Protein 6SHK (pdb70)

Sequence (48 aa):
SSLLEKGLDGAKKAVGGLGKLGKDAVEDLESVGKGAVHDVKDVLDSVL

Solvent-accessible surface area: 4552 Å² total; per-residue (Å²): 143,65,154,141,101,137,41,116,59,42,56,159,165,60,100,44,36,116,38,161,121,32,162,85,48,98,119,78,128,84,74,101,36,138,29,58,92,95,89,84,129,68,91,91,112,95,120,162

Secondary structure (DSSP, 8-state):
--HHHHHHHHHHHHHHHHHHHHHHHHHHHHHHHHHHHHHHHHHTTS--

InterPro domains:
  IPR028130 Dermcidin [PF15291] (21-98)
  IPR043557 Dermcidin/Lacritin [PTHR40711] (52-109)

Organism: Homo sapiens (NCBI:txid9606)

Structure (mmCIF, N/CA/C/O backbone):
data_6SHK
#
_entry.id   6SHK
#
_cell.length_a   50.758
_cell.length_b   50.758
_cell.length_c   105.880
_cell.angle_alpha   90.000
_cell.angle_beta   90.000
_cell.angle_gamma   120.000
#
_symmetry.space_group_name_H-M   'H 3 2'
#
loop_
_entity.id
_entity.type
_entity.pdbx_description
1 polymer Dermcidin
2 non-polymer 'ZINC ION'
#
loop_
_atom_site.group_PDB
_atom_site.id
_atom_site.type_symbol
_atom_site.label_atom_id
_atom_site.label_alt_id
_atom_site.label_comp_id
_atom_site.label_asym_id
_atom_site.label_entity_id
_atom_site.label_seq_id
_atom_site.pdbx_PDB_ins_code
_atom_site.Cartn_x
_atom_site.Cartn_y
_atom_site.Cartn_z
_atom_site.occupancy
_atom_site.B_iso_or_equiv
_atom_site.auth_seq_id
_atom_site.auth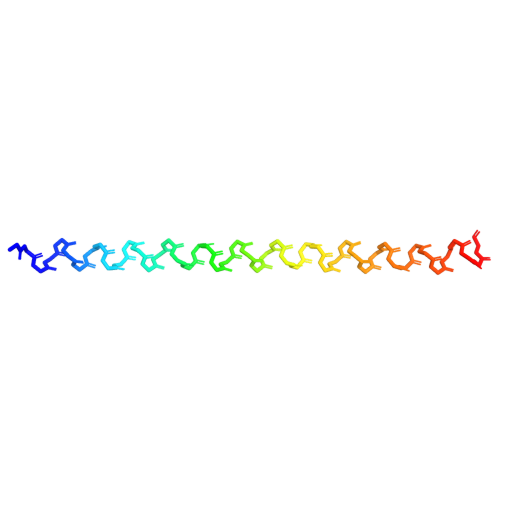_comp_id
_atom_site.auth_asym_id
_atom_site.auth_atom_id
_atom_site.pdbx_PDB_model_num
ATOM 1 N N . SER A 1 1 ? -9.376 11.650 85.889 1.00 86.21 1 SER A N 1
ATOM 2 C CA . SER A 1 1 ? -8.332 10.953 85.143 1.00 106.25 1 SER A CA 1
ATOM 3 C C . SER A 1 1 ? -7.163 11.898 84.855 1.00 119.50 1 SER A C 1
ATOM 4 O O . SER A 1 1 ? -7.322 13.118 84.869 1.00 123.53 1 SER A O 1
ATOM 7 N N . SER A 1 2 ? -5.996 11.323 84.568 1.00 115.78 2 SER A N 1
ATOM 8 C CA . SER A 1 2 ? -4.755 12.090 84.555 1.00 104.54 2 SER A CA 1
ATOM 9 C C . SER A 1 2 ? -4.635 12.961 83.309 1.00 104.11 2 SER A C 1
ATOM 10 O O . SER A 1 2 ? -4.816 12.487 82.182 1.00 94.80 2 SER A O 1
ATOM 13 N N . LEU A 1 3 ? -4.301 14.239 83.515 1.00 104.47 3 LEU A N 1
ATOM 14 C CA . LEU A 1 3 ? -3.966 15.103 82.388 1.00 90.80 3 LEU A CA 1
ATOM 15 C C . LEU A 1 3 ? -2.745 14.590 81.643 1.00 85.25 3 LEU A C 1
ATOM 16 O O . LEU A 1 3 ? -2.650 14.760 80.422 1.00 93.67 3 LEU A O 1
ATOM 21 N N . LEU A 1 4 ? -1.806 13.968 82.366 1.00 83.24 4 LEU A N 1
ATOM 22 C CA . LEU A 1 4 ? -0.514 13.534 81.840 1.00 84.68 4 LEU A CA 1
ATOM 23 C C . LEU A 1 4 ? -0.631 12.487 80.737 1.00 90.30 4 LEU A C 1
ATOM 24 O O . LEU A 1 4 ? -0.118 12.689 79.632 1.00 57.30 4 LEU A O 1
ATOM 29 N N . GLU A 1 5 ? -1.249 11.339 81.035 1.00 87.54 5 GLU A N 1
ATOM 30 C CA . GLU A 1 5 ? -1.443 10.352 79.980 1.00 88.59 5 GLU A CA 1
ATOM 31 C C . GLU A 1 5 ? -2.376 10.896 78.915 1.00 75.40 5 GLU A C 1
ATOM 32 O O . GLU A 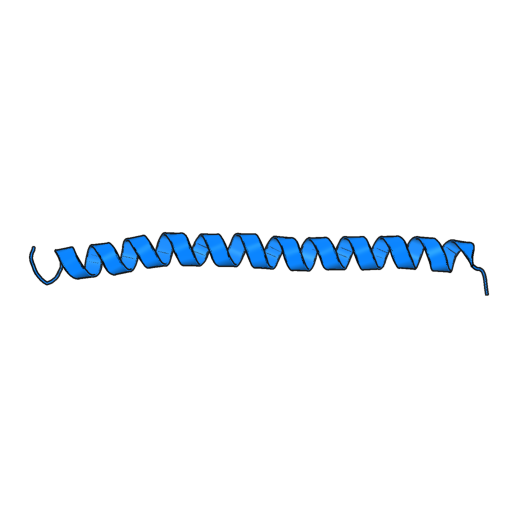1 5 ? -2.238 10.556 77.736 1.00 66.67 5 GLU A O 1
ATOM 38 N N . LYS A 1 6 ? -3.327 11.744 79.312 1.00 77.38 6 LYS A N 1
ATOM 39 C CA . LYS A 1 6 ? -4.145 12.433 78.328 1.00 72.25 6 LYS A CA 1
ATOM 40 C C . LYS A 1 6 ? -3.282 13.240 77.376 1.00 72.07 6 LYS A C 1
ATOM 41 O O . LYS A 1 6 ? -3.531 13.253 76.167 1.00 71.01 6 LYS A O 1
ATOM 47 N N . GLY A 1 7 ? -2.242 13.891 77.891 1.00 81.88 7 GLY A N 1
ATOM 48 C CA . GLY A 1 7 ? -1.385 14.673 77.018 1.00 59.61 7 GLY A CA 1
ATOM 49 C C . GLY A 1 7 ? -0.556 13.804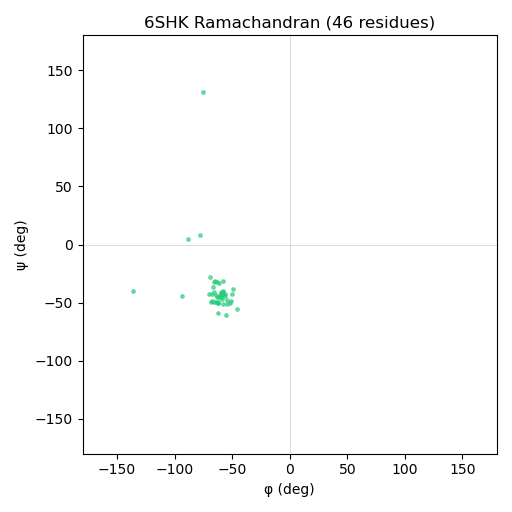 76.094 1.00 53.48 7 GLY A C 1
ATOM 50 O O . GLY A 1 7 ? -0.394 14.112 74.910 1.00 66.53 7 GLY A O 1
ATOM 51 N N . LEU A 1 8 ? -0.000 12.714 76.621 1.00 67.92 8 LEU A N 1
ATOM 52 C CA . LEU A 1 8 ? 0.787 11.841 75.755 1.00 76.46 8 LEU A CA 1
ATOM 53 C C . LEU A 1 8 ? -0.077 11.231 74.661 1.00 67.95 8 LEU A C 1
ATOM 54 O O . LEU A 1 8 ? 0.409 10.962 73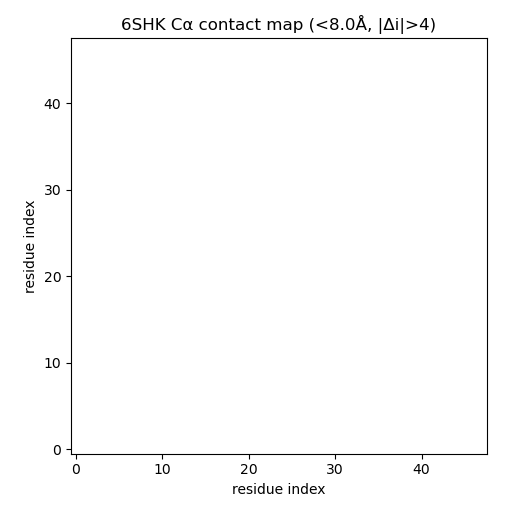.554 1.00 63.46 8 LEU A O 1
ATOM 59 N N . ASP A 1 9 ? -1.357 10.981 74.960 1.00 72.46 9 ASP A N 1
ATOM 60 C CA . ASP A 1 9 ? -2.286 10.528 73.928 1.00 79.82 9 ASP A CA 1
ATOM 61 C C . ASP A 1 9 ? -2.510 11.619 72.889 1.00 61.51 9 ASP A C 1
ATOM 62 O O . ASP A 1 9 ? -2.568 11.343 71.684 1.00 71.99 9 ASP A O 1
ATOM 67 N N . GLY A 1 10 ? -2.640 12.868 73.340 1.00 60.32 10 GLY A N 1
ATOM 68 C CA . GLY A 1 10 ? -2.641 13.979 72.405 1.00 69.09 10 GLY A CA 1
ATOM 69 C C . GLY A 1 10 ? -1.457 13.930 71.460 1.00 71.31 10 GLY A C 1
ATOM 70 O O . GLY A 1 10 ? -1.614 14.043 70.242 1.00 85.27 10 GLY A O 1
ATOM 71 N N . ALA A 1 11 ? -0.256 13.735 72.010 1.00 56.46 11 ALA A N 1
ATOM 72 C CA . ALA A 1 11 ? 0.937 13.625 71.178 1.00 56.43 11 ALA A CA 1
ATOM 73 C C . ALA A 1 11 ? 0.844 12.423 70.245 1.00 74.80 11 ALA A C 1
ATOM 74 O O . ALA A 1 11 ? 1.068 12.545 69.032 1.00 65.45 11 ALA A O 1
ATOM 76 N N . LYS A 1 12 ? 0.513 11.251 70.801 1.00 61.40 12 LYS A N 1
ATOM 77 C CA . LYS A 1 12 ? 0.418 10.038 69.998 1.00 56.79 12 LYS A CA 1
ATOM 78 C C . LYS A 1 12 ? -0.531 10.234 68.824 1.00 75.12 12 LYS A C 1
ATOM 79 O O . LYS A 1 12 ? -0.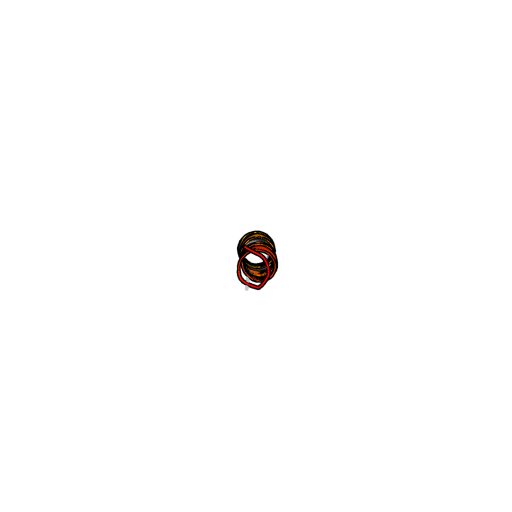188 9.923 67.676 1.00 64.25 12 LYS A O 1
ATOM 85 N N . LYS A 1 13 ? -1.744 10.729 69.101 1.00 67.96 13 LYS A N 1
ATOM 86 C CA . LYS A 1 13 ? -2.729 10.902 68.039 1.00 65.11 13 LYS A CA 1
ATOM 87 C C . LYS A 1 13 ? -2.222 11.880 66.988 1.00 63.48 13 LYS A C 1
ATOM 88 O O . LYS A 1 13 ? -2.301 11.606 65.786 1.00 56.81 13 LYS A O 1
ATOM 94 N N . ALA A 1 14 ? -1.650 13.005 67.427 1.00 69.77 14 ALA A N 1
ATOM 95 C CA . ALA A 1 14 ? -1.052 13.946 66.485 1.00 68.93 14 ALA A CA 1
ATOM 96 C C . ALA A 1 14 ? 0.030 13.284 65.648 1.00 81.14 14 ALA A C 1
ATOM 97 O O . ALA A 1 14 ? 0.131 13.542 64.440 1.00 93.84 14 ALA A O 1
ATOM 99 N N . VAL A 1 15 ? 0.860 12.438 66.261 1.00 54.18 15 VAL A N 1
ATOM 100 C CA . VAL A 1 15 ? 1.886 11.770 65.468 1.00 60.14 15 VAL A CA 1
ATOM 101 C C . VAL A 1 15 ? 1.241 10.882 64.406 1.00 58.95 15 VAL A C 1
ATOM 102 O O . VAL A 1 15 ? 1.595 10.943 63.224 1.00 50.33 15 VAL A O 1
ATOM 106 N N . GLY A 1 16 ? 0.280 10.050 64.817 1.00 70.15 16 GLY A N 1
ATOM 107 C CA . GLY A 1 16 ? -0.441 9.233 63.854 1.00 62.66 16 GLY A CA 1
ATOM 108 C C . GLY A 1 16 ? -1.065 10.049 62.734 1.00 73.75 16 GLY A C 1
ATOM 109 O O . GLY A 1 16 ? -0.932 9.704 61.557 1.00 55.03 16 GLY A O 1
ATOM 110 N N . GLY A 1 17 ? -1.758 11.137 63.087 1.00 56.51 17 GLY A N 1
ATOM 111 C CA . GLY A 1 17 ? -2.343 11.999 62.076 1.00 62.47 17 GLY A CA 1
ATOM 112 C C . GLY A 1 17 ? -1.322 12.515 61.078 1.00 74.58 17 GLY A C 1
ATOM 113 O O . GLY A 1 17 ? -1.578 12.547 59.870 1.00 82.96 17 GLY A O 1
ATOM 114 N N . LEU A 1 18 ? -0.147 12.919 61.564 1.00 68.48 18 LEU A N 1
ATOM 115 C CA . LEU A 1 18 ? 0.896 13.371 60.650 1.00 68.16 18 LEU A CA 1
ATOM 116 C C . LEU A 1 18 ? 1.361 12.240 59.745 1.00 80.77 18 LEU A C 1
ATOM 117 O O . LEU A 1 18 ? 1.560 12.445 58.541 1.00 7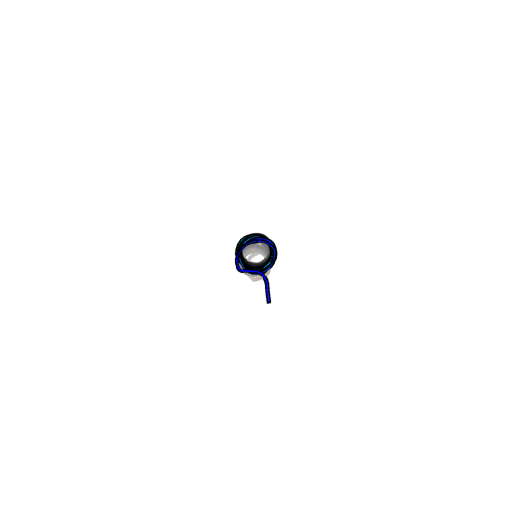0.40 18 LEU A O 1
ATOM 122 N N . GLY A 1 19 ? 1.560 11.043 60.309 1.00 61.71 19 GLY A N 1
ATOM 123 C CA . GLY A 1 19 ? 1.873 9.884 59.490 1.00 56.56 19 GLY A CA 1
ATOM 124 C C . GLY A 1 19 ? 0.828 9.623 58.424 1.00 66.01 19 GLY A C 1
ATOM 125 O O . GLY A 1 19 ? 1.170 9.376 57.260 1.00 63.34 19 GLY A O 1
ATOM 126 N N . LYS A 1 20 ? -0.453 9.706 58.793 1.00 52.05 20 LYS A N 1
ATOM 127 C CA . LYS A 1 20 ? -1.528 9.633 57.802 1.00 68.24 20 LYS A CA 1
ATOM 128 C C . LYS A 1 20 ? -1.352 10.690 56.711 1.00 54.63 20 LYS A C 1
ATOM 129 O O . LYS A 1 20 ? -1.230 10.360 55.525 1.00 66.32 20 LYS A O 1
ATOM 135 N N . LEU A 1 21 ? -1.353 11.973 57.102 1.00 59.51 21 LEU A N 1
ATOM 136 C CA . LEU A 1 21 ? -1.128 13.081 56.169 1.00 67.75 21 LEU A CA 1
ATOM 137 C C . LEU A 1 21 ? 0.119 12.866 55.308 1.00 67.67 21 LEU A C 1
ATOM 138 O O . LEU A 1 21 ? 0.109 13.116 54.094 1.00 64.55 21 LEU A O 1
ATOM 143 N N . GLY A 1 22 ? 1.201 12.389 55.917 1.00 55.66 22 GLY A N 1
ATOM 144 C CA . GLY A 1 22 ? 2.417 12.148 55.161 1.00 57.33 22 GLY A CA 1
ATOM 145 C C . GLY A 1 22 ? 2.256 11.048 54.128 1.00 63.17 22 GLY A C 1
ATOM 146 O O . GLY A 1 22 ? 2.634 11.216 52.964 1.00 54.94 22 GLY A O 1
ATOM 147 N N . LYS A 1 23 ? 1.709 9.901 54.546 1.00 57.29 23 LYS A N 1
ATOM 148 C CA . LYS A 1 23 ? 1.534 8.777 53.640 1.00 62.71 23 LYS A CA 1
ATOM 149 C C . LYS A 1 23 ? 0.649 9.159 52.467 1.00 67.37 23 LYS A C 1
ATOM 150 O O . LYS A 1 23 ? 0.963 8.809 51.324 1.00 57.54 23 LYS A O 1
ATOM 156 N N . ASP A 1 24 ? -0.425 9.919 52.727 1.00 75.63 24 ASP A N 1
ATOM 157 C CA . ASP A 1 24 ? -1.283 10.428 51.655 1.00 70.19 24 ASP A CA 1
ATOM 158 C C . ASP A 1 24 ? -0.492 11.267 50.658 1.00 60.46 24 ASP A C 1
ATOM 159 O O . ASP A 1 24 ? -0.699 11.157 49.443 1.00 57.84 24 ASP A O 1
ATOM 164 N N . ALA A 1 25 ? 0.406 12.124 51.155 1.00 60.54 25 ALA A N 1
ATOM 165 C CA . ALA A 1 25 ? 1.200 12.980 50.278 1.00 49.50 25 ALA A CA 1
ATOM 166 C C . ALA A 1 25 ? 2.112 12.158 49.384 1.00 60.29 25 ALA A C 1
ATOM 167 O O . ALA A 1 25 ? 2.163 12.369 48.168 1.00 53.43 25 ALA A O 1
ATOM 169 N N . VAL A 1 26 ? 2.860 11.226 49.976 1.00 52.87 26 VAL A N 1
ATOM 170 C CA . VAL A 1 26 ? 3.748 10.390 49.182 1.00 61.57 26 VAL A CA 1
ATOM 171 C C . VAL A 1 26 ? 2.960 9.641 48.110 1.00 73.25 26 VAL A C 1
ATOM 172 O O . VAL A 1 26 ? 3.314 9.678 46.926 1.00 85.13 26 VAL A O 1
ATOM 176 N N . GLU A 1 27 ? 1.877 8.955 48.503 1.00 56.75 27 GLU A N 1
ATOM 177 C CA . GLU A 1 27 ? 1.118 8.196 47.510 1.00 74.69 27 GLU A CA 1
ATOM 178 C C . GLU A 1 27 ? 0.588 9.108 46.406 1.00 73.56 27 GLU A C 1
ATOM 179 O O . GLU A 1 27 ? 0.680 8.768 45.221 1.00 57.99 27 GLU A O 1
ATOM 185 N N . ASP A 1 28 ? 0.068 10.284 46.773 1.00 71.64 28 ASP A N 1
ATOM 186 C CA . ASP A 1 28 ? -0.327 11.282 45.778 1.00 61.52 28 ASP A CA 1
ATOM 187 C C . ASP A 1 28 ? 0.804 11.577 44.787 1.00 57.06 28 ASP A C 1
ATOM 188 O O . ASP A 1 28 ? 0.604 11.531 43.570 1.00 68.67 28 ASP A O 1
ATOM 193 N N . LEU A 1 29 ? 2.012 11.868 45.290 1.00 56.57 29 LEU A N 1
ATOM 194 C CA . LEU A 1 29 ? 3.106 12.170 44.375 1.00 59.86 29 LEU A CA 1
ATOM 195 C C . LEU A 1 29 ? 3.448 10.967 43.497 1.00 68.09 29 LEU A C 1
ATOM 196 O O . LEU A 1 29 ? 3.678 11.125 42.288 1.00 64.45 29 LEU A O 1
ATOM 201 N N . GLU A 1 30 ? 3.542 9.773 44.099 1.00 50.16 30 GLU A N 1
ATOM 202 C CA . GLU A 1 30 ? 3.741 8.547 43.323 1.00 67.49 30 GLU A CA 1
ATOM 203 C C . GLU A 1 30 ? 2.794 8.524 42.127 1.00 67.15 30 GLU A C 1
ATOM 204 O O . GLU A 1 30 ? 3.226 8.455 40.969 1.00 47.89 30 GLU A O 1
ATOM 210 N N . SER A 1 31 ? 1.492 8.654 42.392 1.00 60.22 31 SER A N 1
ATOM 211 C CA . SER A 1 31 ? 0.523 8.561 41.312 1.00 69.49 31 SER A CA 1
ATOM 212 C C . SER A 1 31 ? 0.663 9.733 40.343 1.00 60.93 31 SER A C 1
ATOM 213 O O . SER A 1 31 ? 0.548 9.545 39.129 1.00 59.32 31 SER A O 1
ATOM 216 N N . VAL A 1 32 ? 0.975 10.927 40.855 1.00 52.80 32 VAL A N 1
ATOM 217 C CA . VAL A 1 32 ? 1.185 12.084 39.985 1.00 66.40 32 VAL A CA 1
ATOM 218 C C . VAL A 1 32 ? 2.320 11.814 39.005 1.00 68.55 32 VAL A C 1
ATOM 219 O O . VAL A 1 32 ? 2.211 12.095 37.806 1.00 49.55 32 VAL A O 1
ATOM 223 N N . GLY A 1 33 ? 3.424 11.260 39.509 1.00 68.42 33 GLY A N 1
ATOM 224 C CA . GLY A 1 33 ? 4.556 10.967 38.649 1.00 58.83 33 GLY A CA 1
ATOM 225 C C . GLY A 1 33 ? 4.257 9.870 37.643 1.00 59.81 33 GLY A C 1
ATOM 226 O O . GLY A 1 33 ? 4.540 10.013 36.454 1.00 50.26 33 GLY A O 1
ATOM 227 N N . LYS A 1 34 ? 3.689 8.753 38.108 1.00 59.33 34 LYS A N 1
ATOM 228 C CA . LYS A 1 34 ? 3.397 7.668 37.178 1.00 67.35 34 LYS A CA 1
ATOM 229 C C . LYS A 1 34 ? 2.278 8.045 36.214 1.00 67.29 34 LYS A C 1
ATOM 230 O O 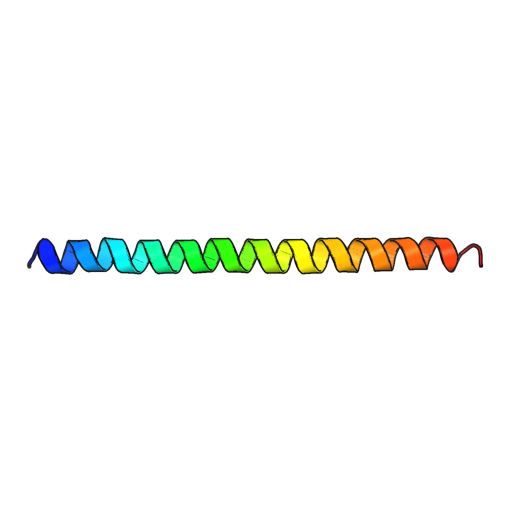. LYS A 1 34 ? 2.239 7.541 35.085 1.00 70.99 34 LYS A O 1
ATOM 236 N N . GLY A 1 35 ? 1.370 8.929 36.633 1.00 73.21 35 GLY A N 1
ATOM 237 C CA . GLY A 1 35 ? 0.351 9.414 35.715 1.00 77.82 35 GLY A CA 1
ATOM 238 C C . GLY A 1 35 ? 0.935 10.267 34.602 1.00 57.36 35 GLY A C 1
ATOM 239 O O . GLY A 1 35 ? 0.547 10.144 33.438 1.00 57.05 35 GLY A O 1
ATOM 240 N N . ALA A 1 36 ? 1.871 11.148 34.948 1.00 55.42 36 ALA A N 1
ATOM 241 C CA . ALA A 1 36 ? 2.546 11.952 33.940 1.00 59.22 36 ALA A CA 1
ATOM 242 C C . ALA A 1 36 ? 3.258 11.067 32.926 1.00 69.74 36 ALA A C 1
ATOM 243 O O . ALA A 1 36 ? 3.126 11.265 31.713 1.00 57.25 36 ALA A O 1
ATOM 245 N N . VAL A 1 37 ? 3.995 10.061 33.401 1.00 70.98 37 VAL A N 1
ATOM 246 C CA . VAL A 1 37 ? 4.666 9.153 32.474 1.00 78.22 37 VAL A CA 1
ATOM 247 C C . VAL A 1 37 ? 3.649 8.458 31.581 1.00 60.71 37 VAL A C 1
ATOM 248 O O . VAL A 1 37 ? 3.878 8.281 30.380 1.00 60.61 37 VAL A O 1
ATOM 252 N N . HIS A 1 38 ? 2.524 8.019 32.160 1.00 55.70 38 HIS A N 1
ATOM 253 C CA . HIS A 1 38 ? 1.520 7.369 31.326 1.00 67.16 38 HIS A CA 1
ATOM 254 C C . HIS A 1 38 ? 0.980 8.321 30.267 1.00 64.69 38 HIS A C 1
ATOM 255 O O . HIS A 1 38 ? 0.912 7.962 29.087 1.00 58.05 38 HIS A O 1
ATOM 262 N N . ASP A 1 39 ? 0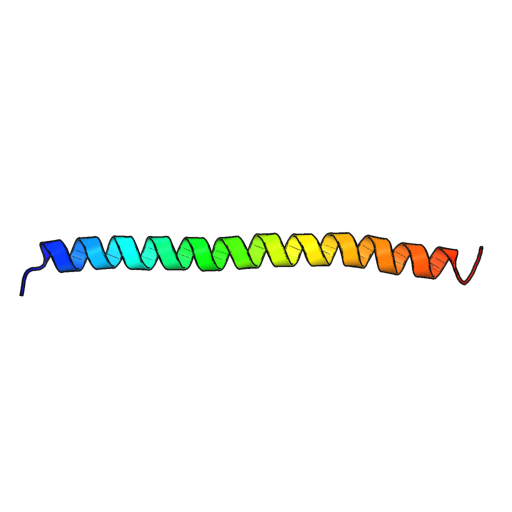.560 9.523 30.675 1.00 63.08 39 ASP A N 1
ATOM 263 C CA . ASP A 1 39 ? 0.046 10.487 29.714 1.00 56.49 39 ASP A CA 1
ATOM 264 C C . ASP A 1 39 ? 1.077 10.810 28.640 1.00 70.46 39 ASP A C 1
ATOM 265 O O . ASP A 1 39 ? 0.706 11.074 27.487 1.00 60.13 39 ASP A O 1
ATOM 270 N N . VAL A 1 40 ? 2.370 10.773 28.980 1.00 55.77 40 VAL A N 1
ATOM 271 C CA . VAL A 1 40 ? 3.379 10.999 27.954 1.00 59.53 40 VAL A CA 1
ATOM 272 C C . VAL A 1 40 ? 3.401 9.841 26.966 1.00 60.88 40 VAL A C 1
ATOM 273 O O . VAL A 1 40 ? 3.351 10.052 25.749 1.00 57.49 40 VAL A O 1
ATOM 277 N N . LYS A 1 41 ? 3.450 8.601 27.477 1.00 63.00 41 LYS A N 1
ATOM 278 C CA . LYS A 1 41 ? 3.344 7.437 26.615 1.00 63.21 41 LYS A CA 1
ATOM 279 C C . LYS A 1 41 ? 2.164 7.547 25.658 1.00 80.76 41 LYS A C 1
ATOM 280 O O . LYS A 1 41 ? 2.270 7.123 24.502 1.00 68.43 41 LYS A O 1
ATOM 286 N N . ASP A 1 42 ? 1.030 8.089 26.124 1.00 68.30 42 ASP A N 1
ATOM 287 C CA . ASP A 1 42 ? -0.127 8.217 25.251 1.00 66.52 42 ASP A CA 1
ATOM 288 C C . ASP A 1 42 ? 0.198 9.081 24.034 1.00 64.50 42 ASP A C 1
ATOM 289 O O . ASP A 1 42 ? -0.133 8.707 22.908 1.00 67.01 42 ASP A O 1
ATOM 294 N N . VAL A 1 43 ? 0.882 10.215 24.233 1.00 68.72 43 VAL A N 1
ATOM 295 C CA . VAL A 1 43 ? 1.178 11.084 23.092 1.00 72.79 43 VAL A CA 1
ATOM 296 C C . VAL A 1 43 ? 2.123 10.406 22.108 1.00 69.71 43 VAL A C 1
ATOM 297 O O . VAL A 1 43 ? 2.033 10.631 20.893 1.00 91.16 43 VAL A O 1
ATOM 301 N N . LEU A 1 44 ? 3.025 9.569 22.602 1.00 66.35 44 LEU A N 1
ATOM 302 C CA . LEU A 1 44 ? 3.950 8.811 21.774 1.00 84.99 44 LEU A CA 1
ATOM 303 C C . LEU A 1 44 ? 3.376 7.471 21.330 1.00 95.74 44 LEU A C 1
ATOM 304 O O . LEU A 1 44 ? 4.100 6.664 20.736 1.00 110.62 44 LEU A O 1
ATOM 309 N N . ASP A 1 45 ? 2.113 7.202 21.644 1.00 100.29 45 ASP A N 1
ATOM 310 C CA . ASP A 1 45 ? 1.349 6.128 21.023 1.00 111.58 45 ASP A CA 1
ATOM 311 C C . ASP A 1 45 ? 0.550 6.629 19.828 1.00 106.92 45 ASP A C 1
ATOM 312 O O . ASP A 1 45 ? 0.562 5.995 18.767 1.00 120.74 45 ASP A O 1
ATOM 317 N N . SER A 1 46 ? -0.117 7.776 19.964 1.00 108.63 46 SER A N 1
ATOM 318 C CA . SER A 1 46 ? -0.884 8.357 18.867 1.00 127.31 46 SER A CA 1
ATOM 319 C C . SER A 1 46 ? -0.008 9.056 17.834 1.00 125.71 46 SER A C 1
ATOM 320 O O . SER A 1 46 ? -0.537 9.721 16.934 1.00 123.55 46 SER A O 1
ATOM 323 N N . VAL A 1 47 ? 1.311 8.926 17.940 1.00 113.31 47 VAL A N 1
ATOM 324 C CA . VAL A 1 47 ? 2.217 9.593 17.016 1.00 115.61 47 VAL A CA 1
ATOM 325 C C . VAL A 1 47 ? 3.312 8.621 16.587 1.00 111.73 47 VAL A C 1
ATOM 326 O O . VAL A 1 47 ? 3.697 8.581 15.411 1.00 125.89 47 VAL A O 1
ATOM 330 N N . LEU A 1 48 ? 3.805 7.818 17.521 1.00 111.30 48 LEU A N 1
ATOM 331 C CA . LEU A 1 48 ? 4.822 6.830 17.182 1.00 110.04 48 LEU A CA 1
ATOM 332 C C . LEU A 1 48 ? 4.624 5.537 17.963 1.00 117.89 48 LEU A C 1
ATOM 333 O O . LEU A 1 48 ? 4.050 4.576 17.449 1.00 127.62 48 LEU A O 1
#

GO terms:
  GO:0005253 monoatomic anion channel activity (F, IDA)
  GO:0016020 membrane (C, IDA)
  GO:0019898 extrinsic component of membrane (C, IDA)
  GO:0015698 inorganic anion transport (P, IDA)
  GO:0019731 antibacterial humoral response (P, IDA)
  GO:0005576 extracellular region (C, IDA)
  GO:0031640 killing of cells of another organism (P, IMP)
  GO:0050829 defense response to Gram-negative bacterium (P, IMP)
  GO:0050830 defense response to Gram-positive bacterium (P, IMP)
  GO:0050832 defense response to fungus (P, IMP)
  GO:0061844 antimicrobial humoral immune response mediated by antimicrobial peptide (P, IMP)
  GO:0140367 antibacterial innate immune response (P, IDA)
  GO:0061760 antifungal innate immune response (P, IDA)
  GO:0005576 extracellular region (C, EXP)
  GO:0016020 membrane (C, EXP)
  GO:0005576 extracellular region (C, TAS)
  GO:0005515 protein binding (F, IPI)
  GO:0005216 monoatomic ion channel activity (F, IDA)
  GO:0042742 defense response to bacterium (P, IDA)
  GO:0008289 lipid binding (F, EXP)

Radius of gyration: 20.8 Å; Cα contacts (8 Å, |Δi|>4): 0; chains: 1; bounding box: 13×9×68 Å

Foldseek 3Di:
DDVVVVVVVVVVVVVVVVVVVVVVVVVVVVCVVVVVVVVVVVVVVVPD

B-factor: mean 79.38, std 22.44, range [39.72, 157.98]